Protein AF-A0AAT9HIF2-F1 (afdb_monomer_lite)

Secondary structure (DSSP, 8-state):
--------TTSPTT-----SS-TTT--GGGG----B-TTT--B--S-------PPPTTSPPP-

InterPro domains:
  IPR006657 Molybdopterin dinucleotide-binding domain [PF01568] (2-47)
  IPR009010 Aspartate decarboxylase-like domain superfamily [SSF50692] (2-57)

Radius of gyration: 14.46 Å; chains: 1; bounding box: 33×20×43 Å

Foldseek 3Di:
DDDDDDDDPPDDPPDDDDDCPCCVRPNPCVQADQDADPVPRHGDPDDGDDDDDDDDPVDDDDD

Sequence (63 aa):
MLAPVWVDTGLRPGLAFMTFHFPDEVDTNQLTIEANCPIAGTAEFKASAIRIEKVSTSGPALR

Organism: NCBI:txid3074435

Structure (mmCIF, N/CA/C/O backbone):
data_AF-A0AAT9HIF2-F1
#
_entry.id   AF-A0AAT9HIF2-F1
#
loop_
_atom_site.group_PDB
_atom_site.id
_atom_site.type_symbol
_atom_site.label_atom_id
_atom_site.label_alt_id
_atom_site.label_comp_id
_atom_site.label_asym_id
_atom_site.label_entity_id
_atom_site.label_seq_id
_atom_site.pdbx_PDB_ins_code
_atom_site.Cartn_x
_atom_site.Cartn_y
_atom_site.Cartn_z
_atom_site.occupancy
_atom_site.B_iso_or_equiv
_atom_site.auth_seq_id
_atom_site.auth_comp_id
_atom_site.auth_asym_id
_atom_site.auth_atom_id
_atom_site.pdbx_PDB_model_num
ATOM 1 N N . MET A 1 1 ? 5.539 -1.306 12.597 1.00 84.94 1 MET A N 1
ATOM 2 C CA . MET A 1 1 ? 5.016 0.080 12.622 1.00 84.94 1 MET A CA 1
ATOM 3 C C . MET A 1 1 ? 3.545 0.082 13.024 1.00 84.94 1 MET A C 1
ATOM 5 O O . MET A 1 1 ? 2.914 -0.964 12.917 1.00 84.94 1 MET A O 1
ATOM 9 N N . LEU A 1 2 ? 3.014 1.223 13.471 1.00 90.56 2 LEU A N 1
ATOM 10 C CA . LEU A 1 2 ? 1.583 1.439 13.715 1.00 90.56 2 LEU A CA 1
ATOM 11 C C . LEU A 1 2 ? 1.073 2.496 12.732 1.00 90.56 2 LEU A C 1
ATOM 13 O O . LEU A 1 2 ? 1.810 3.419 12.403 1.00 90.56 2 LEU A O 1
ATOM 17 N N . ALA A 1 3 ? -0.156 2.338 12.248 1.00 91.31 3 ALA A N 1
ATOM 18 C CA . ALA A 1 3 ? -0.779 3.271 11.318 1.00 91.31 3 ALA A CA 1
ATOM 19 C C . ALA A 1 3 ? -2.297 3.311 11.555 1.00 91.31 3 ALA A C 1
ATOM 21 O O . ALA A 1 3 ? -2.879 2.280 11.918 1.00 91.31 3 ALA A O 1
ATOM 22 N N . PRO A 1 4 ? -2.953 4.465 11.349 1.00 92.38 4 PRO A N 1
ATOM 23 C CA . PRO A 1 4 ? -4.406 4.525 11.312 1.00 92.38 4 PRO A CA 1
ATOM 24 C C . PRO A 1 4 ? -4.939 3.688 10.142 1.00 92.38 4 PRO A C 1
ATOM 26 O O . PRO A 1 4 ? -4.311 3.583 9.089 1.00 92.38 4 PRO A O 1
ATOM 29 N N . VAL A 1 5 ? -6.113 3.084 10.331 1.00 91.88 5 VAL A N 1
ATOM 30 C CA . VAL A 1 5 ? -6.753 2.226 9.327 1.00 91.88 5 VAL A CA 1
ATOM 31 C C . VAL A 1 5 ? -8.094 2.818 8.924 1.00 91.88 5 VAL A C 1
ATOM 33 O O . VAL A 1 5 ? -8.921 3.136 9.777 1.00 91.88 5 VAL A O 1
ATOM 36 N N . TRP A 1 6 ? -8.321 2.892 7.615 1.00 92.88 6 TRP A N 1
ATOM 37 C CA . TRP A 1 6 ? -9.617 3.177 7.012 1.00 92.88 6 TRP A CA 1
ATOM 38 C C . TRP A 1 6 ? -10.052 1.990 6.150 1.00 92.88 6 TRP A C 1
ATOM 40 O O . TRP A 1 6 ? -9.235 1.419 5.428 1.00 92.88 6 TRP A O 1
ATOM 50 N N . VAL A 1 7 ? -11.330 1.613 6.220 1.00 93.12 7 VAL A N 1
ATOM 51 C CA . VAL A 1 7 ? -11.893 0.531 5.400 1.00 93.12 7 VAL A CA 1
ATOM 52 C C . VAL A 1 7 ? -12.651 1.147 4.231 1.00 93.12 7 VAL A C 1
ATOM 54 O O . VAL A 1 7 ? -13.664 1.812 4.430 1.00 93.12 7 VAL A O 1
ATOM 57 N N . ASP A 1 8 ? -12.159 0.910 3.017 1.00 94.31 8 ASP A N 1
ATOM 58 C CA . ASP A 1 8 ? -12.791 1.348 1.773 1.00 94.31 8 ASP A CA 1
ATOM 59 C C . ASP A 1 8 ? -13.286 0.133 0.974 1.00 94.31 8 ASP A C 1
ATOM 61 O O . ASP A 1 8 ? -12.505 -0.730 0.569 1.00 94.31 8 ASP A O 1
ATOM 65 N N . THR A 1 9 ? -14.598 0.069 0.743 1.00 95.00 9 THR A N 1
ATOM 66 C CA . THR A 1 9 ? -15.261 -1.011 -0.004 1.00 95.00 9 THR A CA 1
ATOM 67 C C . THR A 1 9 ? -14.973 -0.996 -1.506 1.00 95.00 9 THR A C 1
ATOM 69 O O . THR A 1 9 ? -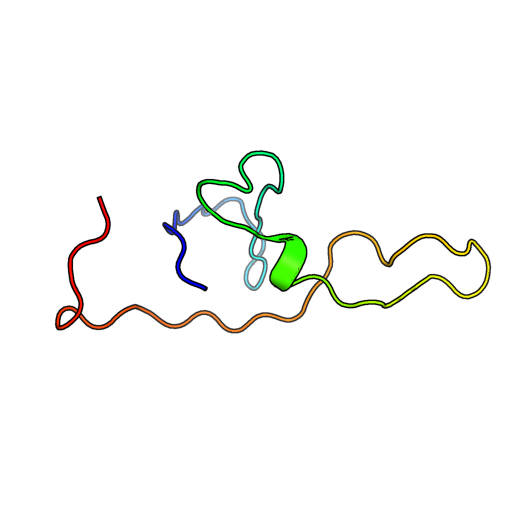15.266 -1.978 -2.183 1.00 95.00 9 THR A O 1
ATOM 72 N N . GLY A 1 10 ? -14.426 0.100 -2.042 1.00 96.00 10 GLY A N 1
ATOM 73 C CA . GLY A 1 10 ? -13.985 0.192 -3.434 1.00 96.00 10 GLY A CA 1
ATOM 74 C C . GLY A 1 10 ? -12.631 -0.475 -3.695 1.00 96.00 10 GLY A C 1
ATOM 75 O O . GLY A 1 10 ? -12.285 -0.728 -4.851 1.00 96.00 10 GLY A O 1
ATOM 76 N N . LEU A 1 11 ? -11.860 -0.785 -2.645 1.00 93.56 11 LEU A N 1
ATOM 77 C CA . LEU A 1 11 ? -10.590 -1.491 -2.783 1.00 93.56 11 LEU A CA 1
ATOM 78 C C . LEU A 1 11 ? -10.806 -2.976 -3.081 1.00 93.56 11 LEU A C 1
ATOM 80 O O . LEU A 1 11 ? -11.718 -3.628 -2.574 1.00 93.56 11 LEU A O 1
ATOM 84 N N . ARG A 1 12 ? -9.903 -3.540 -3.891 1.00 94.12 12 ARG A N 1
ATOM 85 C CA . ARG A 1 12 ? -9.884 -4.983 -4.150 1.00 94.12 12 ARG A CA 1
ATOM 86 C C . ARG A 1 12 ? -9.621 -5.741 -2.839 1.00 94.12 12 ARG A C 1
ATOM 88 O O . ARG A 1 12 ? -8.685 -5.374 -2.126 1.00 94.12 12 ARG A O 1
ATOM 95 N N . PRO A 1 13 ? -10.371 -6.815 -2.528 1.00 94.19 13 PRO A N 1
ATOM 96 C CA . PRO A 1 13 ? -10.087 -7.645 -1.362 1.00 94.19 13 PRO A CA 1
ATOM 97 C C . PRO A 1 13 ? -8.630 -8.127 -1.346 1.00 94.19 13 PRO A C 1
ATOM 99 O O . PRO A 1 13 ? -8.111 -8.574 -2.367 1.00 94.19 13 PRO A O 1
ATOM 102 N N . GLY A 1 14 ? -7.974 -8.022 -0.189 1.00 92.06 14 GLY A N 1
ATOM 103 C CA . GLY A 1 14 ? -6.560 -8.380 -0.019 1.00 92.06 14 GLY A CA 1
ATOM 104 C C . GLY A 1 14 ? -5.559 -7.284 -0.405 1.00 92.06 14 GLY A C 1
ATOM 105 O O . GLY A 1 14 ? -4.360 -7.494 -0.244 1.00 92.06 14 GLY A O 1
ATOM 106 N N . LEU A 1 15 ? -6.019 -6.119 -0.876 1.00 92.75 15 LEU A N 1
ATOM 107 C CA . LEU A 1 15 ? -5.165 -4.967 -1.157 1.00 92.75 15 LEU A CA 1
ATOM 108 C C . LEU A 1 15 ? -5.209 -3.962 -0.002 1.00 92.75 15 LEU A C 1
ATOM 110 O O . LEU A 1 15 ? -6.278 -3.497 0.389 1.00 92.75 15 LEU A O 1
ATOM 114 N N . ALA A 1 16 ? -4.033 -3.567 0.475 1.00 93.19 16 ALA A N 1
ATOM 115 C CA . ALA A 1 16 ? -3.857 -2.368 1.279 1.00 93.19 16 ALA A CA 1
ATOM 116 C C . ALA A 1 16 ? -3.188 -1.287 0.426 1.00 93.19 16 ALA A C 1
ATOM 118 O O . ALA A 1 16 ? -2.297 -1.580 -0.372 1.00 93.19 16 ALA A O 1
ATOM 119 N N . PHE A 1 17 ? -3.615 -0.040 0.602 1.00 91.50 17 PHE A N 1
ATOM 120 C CA . PHE A 1 17 ? -3.016 1.114 -0.055 1.00 91.50 17 PHE A CA 1
ATOM 121 C C . PHE A 1 17 ? -2.508 2.094 1.000 1.00 91.50 17 PHE A C 1
ATOM 123 O O . PHE A 1 17 ? -3.215 2.400 1.958 1.00 91.50 17 PHE A O 1
ATOM 130 N N . MET A 1 18 ? -1.281 2.580 0.820 1.00 91.00 18 MET A N 1
ATOM 131 C CA . MET A 1 18 ? -0.637 3.535 1.718 1.00 91.00 18 MET A CA 1
ATOM 132 C C . MET A 1 18 ? 0.092 4.605 0.903 1.00 91.00 18 MET A C 1
ATOM 134 O O . MET A 1 18 ? 0.585 4.338 -0.194 1.00 91.00 18 MET A O 1
ATOM 138 N N . THR A 1 19 ? 0.176 5.817 1.450 1.00 87.31 19 THR A N 1
ATOM 139 C CA . THR A 1 19 ? 0.961 6.914 0.872 1.00 87.31 19 THR A CA 1
ATOM 140 C C . THR A 1 19 ? 2.307 7.057 1.585 1.00 87.31 19 THR A C 1
ATOM 142 O O . THR A 1 19 ? 2.429 6.728 2.762 1.00 87.31 19 THR A O 1
ATOM 145 N N . PHE A 1 20 ? 3.319 7.554 0.877 1.00 86.88 20 PHE A N 1
ATOM 146 C CA . PHE A 1 20 ? 4.665 7.823 1.408 1.00 86.88 20 PHE A CA 1
ATOM 147 C C . PHE A 1 20 ? 4.923 9.322 1.629 1.00 86.88 20 PHE A C 1
ATOM 149 O O . PHE A 1 20 ? 6.035 9.715 1.959 1.00 86.88 20 PHE A O 1
ATOM 156 N N . HIS A 1 21 ? 3.914 10.175 1.420 1.00 89.19 21 HIS A N 1
ATOM 157 C CA . HIS A 1 21 ? 4.077 11.632 1.478 1.00 89.19 21 HIS A CA 1
ATOM 158 C C . HIS A 1 21 ? 4.250 12.196 2.899 1.00 89.19 21 HIS A C 1
ATOM 160 O O . HIS A 1 21 ? 4.709 13.326 3.028 1.00 89.19 21 HIS A O 1
ATOM 166 N N . PHE A 1 22 ? 3.902 11.435 3.943 1.00 90.56 22 PHE A N 1
ATOM 167 C CA . PHE A 1 22 ? 3.922 11.884 5.343 1.00 90.56 22 PHE A CA 1
ATOM 168 C C . PHE A 1 22 ? 4.822 10.985 6.212 1.00 90.56 22 PHE A C 1
ATOM 170 O O . PHE A 1 22 ? 4.325 10.283 7.095 1.00 90.56 22 PHE A O 1
ATOM 177 N N . PRO A 1 23 ? 6.144 10.954 5.954 1.00 88.44 23 PRO A N 1
ATOM 178 C CA . PRO A 1 23 ? 7.059 10.044 6.645 1.00 88.44 23 PRO A CA 1
ATOM 179 C C . PRO A 1 23 ? 7.182 10.329 8.151 1.00 88.44 23 PRO A C 1
ATOM 181 O O . PRO A 1 23 ? 7.433 9.401 8.912 1.00 88.44 23 PRO A O 1
ATOM 184 N N . ASP A 1 24 ? 6.954 11.575 8.584 1.00 90.12 24 ASP A N 1
ATOM 185 C CA . ASP A 1 24 ? 6.994 11.962 10.003 1.00 90.12 24 ASP A CA 1
ATOM 186 C C . ASP A 1 24 ? 5.803 11.409 10.808 1.00 90.12 24 ASP A C 1
ATOM 188 O O . ASP A 1 24 ? 5.904 11.228 12.020 1.00 90.12 24 ASP A O 1
ATOM 192 N N . GLU A 1 25 ? 4.676 11.125 10.145 1.00 88.69 25 GLU A N 1
ATOM 193 C CA . GLU A 1 25 ? 3.510 10.489 10.769 1.00 88.69 25 GLU A CA 1
ATOM 194 C C . GLU A 1 25 ? 3.625 8.966 10.697 1.00 88.69 25 GLU A C 1
ATOM 196 O O . GLU A 1 25 ? 3.476 8.260 11.696 1.00 88.69 25 GLU A O 1
ATOM 201 N N . VAL A 1 26 ? 3.879 8.452 9.491 1.00 88.69 26 VAL A N 1
ATOM 202 C CA . VAL A 1 26 ? 3.943 7.023 9.204 1.00 88.69 26 VAL A CA 1
ATOM 203 C C . VAL A 1 26 ? 4.980 6.781 8.106 1.00 88.69 26 VAL A C 1
ATOM 205 O O . VAL A 1 26 ? 4.717 6.991 6.922 1.00 88.69 26 VAL A O 1
ATOM 208 N N . ASP A 1 27 ? 6.150 6.271 8.487 1.00 89.19 27 ASP A N 1
ATOM 209 C CA . ASP A 1 27 ? 7.210 5.903 7.542 1.00 89.19 27 ASP A CA 1
ATOM 210 C C . ASP A 1 27 ? 6.880 4.586 6.816 1.00 89.19 27 ASP A C 1
ATOM 212 O O . ASP A 1 27 ? 7.254 3.485 7.230 1.00 89.19 27 ASP A O 1
ATOM 216 N N . THR A 1 28 ? 6.120 4.693 5.725 1.00 88.62 28 THR A N 1
ATOM 217 C CA . THR A 1 28 ? 5.663 3.544 4.925 1.00 88.62 28 THR A CA 1
ATOM 218 C C . THR A 1 28 ? 6.765 2.907 4.089 1.00 88.62 28 THR A C 1
ATOM 220 O O . THR A 1 28 ? 6.640 1.745 3.694 1.00 88.62 28 THR A O 1
ATOM 223 N N . ASN A 1 29 ? 7.875 3.614 3.863 1.00 86.94 29 ASN A N 1
ATOM 224 C CA . ASN A 1 29 ? 9.002 3.073 3.113 1.00 86.94 29 ASN A CA 1
ATOM 225 C C . ASN A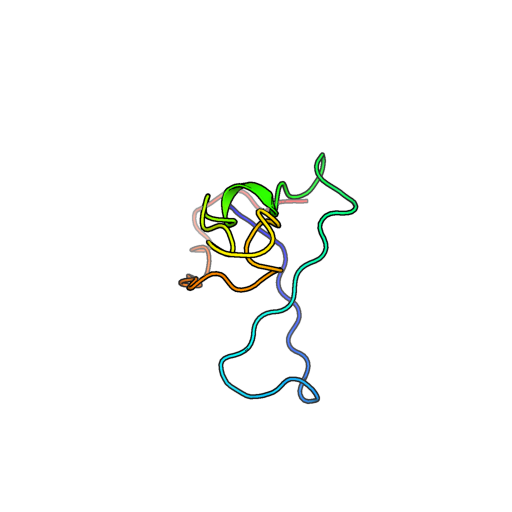 1 29 ? 9.714 1.950 3.879 1.00 86.94 29 ASN A C 1
ATOM 227 O O . ASN A 1 29 ? 10.313 1.098 3.231 1.00 86.94 29 ASN A O 1
ATOM 231 N N . GLN A 1 30 ? 9.555 1.846 5.207 1.00 86.19 30 GLN A N 1
ATOM 232 C CA . GLN A 1 30 ? 10.054 0.694 5.978 1.00 86.19 30 GLN A CA 1
ATOM 233 C C . GLN A 1 30 ? 9.451 -0.647 5.549 1.00 86.19 30 GLN A C 1
ATOM 235 O O . GLN A 1 30 ? 10.033 -1.696 5.813 1.00 86.19 30 GLN A O 1
ATOM 240 N N . LEU A 1 31 ? 8.279 -0.635 4.910 1.00 85.50 31 LEU A N 1
ATOM 241 C CA . LEU A 1 31 ? 7.653 -1.845 4.375 1.00 85.50 31 LEU A CA 1
ATOM 242 C C . LEU A 1 31 ? 8.185 -2.209 2.988 1.00 85.50 31 LEU A C 1
ATOM 244 O O . LEU A 1 31 ? 7.904 -3.303 2.501 1.00 85.50 31 LEU A O 1
ATOM 248 N N . THR A 1 32 ? 8.898 -1.302 2.325 1.00 81.81 32 THR A N 1
ATOM 249 C CA . THR A 1 32 ? 9.404 -1.529 0.971 1.00 81.81 32 THR A CA 1
ATOM 250 C C . THR A 1 32 ? 10.673 -2.369 1.042 1.00 81.81 32 THR A C 1
ATOM 252 O O . THR A 1 32 ? 11.582 -2.071 1.811 1.00 81.81 32 THR A O 1
ATOM 255 N N . ILE A 1 33 ? 10.725 -3.433 0.243 1.00 75.38 33 ILE A N 1
ATOM 256 C CA . ILE A 1 33 ? 11.909 -4.285 0.115 1.00 75.38 33 ILE A CA 1
ATOM 257 C C . ILE A 1 33 ? 12.847 -3.733 -0.961 1.00 75.38 33 ILE A C 1
ATOM 259 O O . ILE A 1 33 ? 12.398 -3.119 -1.929 1.00 75.38 33 ILE A O 1
ATOM 263 N N . GLU A 1 34 ? 14.145 -4.008 -0.834 1.00 72.69 34 GLU A N 1
ATOM 264 C CA . GLU A 1 34 ? 15.155 -3.698 -1.858 1.00 72.69 34 GLU A CA 1
ATOM 265 C C . GLU A 1 34 ? 15.110 -4.713 -3.015 1.00 72.69 34 GLU A C 1
ATOM 267 O O . GLU A 1 34 ? 16.102 -5.347 -3.373 1.00 72.69 34 GLU A O 1
ATOM 272 N N . ALA A 1 35 ? 13.921 -4.923 -3.576 1.00 72.25 35 ALA A N 1
ATOM 273 C CA . ALA A 1 35 ? 13.768 -5.627 -4.835 1.00 72.25 35 ALA A CA 1
ATOM 274 C C . ALA A 1 35 ? 13.897 -4.608 -5.966 1.00 72.25 35 ALA A C 1
ATOM 276 O O . ALA A 1 35 ? 13.254 -3.560 -5.950 1.00 72.25 35 ALA A O 1
ATOM 277 N N . ASN A 1 36 ? 14.723 -4.905 -6.962 1.00 74.94 36 ASN A N 1
ATOM 278 C CA . ASN A 1 36 ? 14.937 -4.043 -8.118 1.00 74.94 36 ASN A CA 1
ATOM 279 C C . ASN A 1 36 ? 14.708 -4.849 -9.391 1.00 74.94 36 ASN A C 1
ATOM 281 O O . ASN A 1 36 ? 15.054 -6.028 -9.475 1.00 74.94 36 ASN A O 1
ATOM 285 N N . CYS A 1 37 ? 14.158 -4.199 -10.415 1.00 77.12 37 CYS A N 1
ATOM 286 C CA . CYS A 1 37 ? 14.056 -4.797 -11.736 1.00 77.12 37 CYS A CA 1
ATOM 287 C C . CYS A 1 37 ? 15.471 -5.075 -12.276 1.00 77.12 37 CYS A C 1
ATOM 289 O O . CYS A 1 37 ? 16.240 -4.125 -12.439 1.00 77.12 37 CYS A O 1
ATOM 291 N N . PRO A 1 38 ? 15.822 -6.330 -12.619 1.00 77.88 38 PRO A N 1
ATOM 292 C CA . PRO A 1 38 ? 17.177 -6.678 -13.053 1.00 77.88 38 PRO A CA 1
ATOM 293 C C . PRO A 1 38 ? 17.557 -6.057 -14.406 1.00 77.88 38 PRO A C 1
ATOM 295 O O . PRO A 1 38 ? 18.733 -5.999 -14.744 1.00 77.88 38 PRO A O 1
ATOM 298 N N . ILE A 1 39 ? 16.569 -5.596 -15.182 1.00 82.69 39 ILE A N 1
ATOM 299 C CA . ILE A 1 39 ? 16.772 -4.989 -16.504 1.00 82.69 39 ILE A CA 1
ATOM 300 C C . ILE A 1 39 ? 16.839 -3.460 -16.400 1.00 82.69 39 ILE A C 1
ATOM 302 O O . ILE A 1 39 ? 17.726 -2.841 -16.976 1.00 82.69 39 ILE A O 1
ATOM 306 N N . ALA A 1 40 ? 15.900 -2.842 -15.677 1.00 80.81 40 ALA A N 1
ATOM 307 C CA . ALA A 1 40 ? 15.767 -1.383 -15.617 1.00 80.81 40 ALA A CA 1
ATOM 308 C C . ALA A 1 40 ? 16.482 -0.742 -14.414 1.00 80.81 40 ALA A C 1
ATOM 310 O O . ALA A 1 40 ? 16.605 0.478 -14.363 1.00 80.81 40 ALA A O 1
ATOM 311 N N . GLY A 1 41 ? 16.891 -1.529 -13.412 1.00 72.00 41 GLY A N 1
ATOM 312 C CA . GLY A 1 41 ? 17.483 -1.042 -12.159 1.00 72.00 41 GLY A CA 1
ATOM 313 C C . GLY A 1 41 ? 16.513 -0.284 -11.242 1.00 72.00 41 GLY A C 1
ATOM 314 O O . GLY A 1 41 ? 16.862 0.049 -10.111 1.00 72.00 41 GLY A O 1
ATOM 315 N N . THR A 1 42 ? 15.283 -0.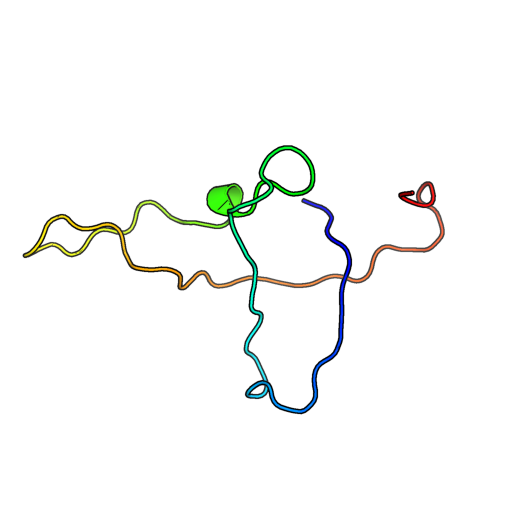027 -11.690 1.00 72.75 42 THR A N 1
ATOM 316 C CA . THR A 1 42 ? 14.253 0.645 -10.897 1.00 72.75 42 THR A CA 1
ATOM 317 C C . THR A 1 42 ? 13.816 -0.252 -9.748 1.00 72.75 42 THR A C 1
ATOM 319 O O . THR A 1 42 ? 13.549 -1.436 -9.972 1.00 72.75 42 THR A O 1
ATOM 322 N N . ALA A 1 43 ? 13.706 0.312 -8.544 1.00 66.88 43 ALA A N 1
ATOM 323 C CA . ALA A 1 43 ? 13.100 -0.379 -7.412 1.00 66.88 43 ALA A CA 1
ATOM 324 C C . ALA A 1 43 ? 11.720 -0.928 -7.806 1.00 66.88 43 ALA A C 1
ATOM 326 O O . ALA A 1 43 ? 10.991 -0.306 -8.589 1.00 66.88 43 ALA A O 1
ATOM 327 N N . GLU A 1 44 ? 11.386 -2.110 -7.301 1.00 65.38 44 GLU A N 1
ATOM 328 C CA . GLU A 1 44 ? 10.093 -2.737 -7.498 1.00 65.38 44 GLU A CA 1
ATOM 329 C C . GLU A 1 44 ? 9.025 -1.780 -6.968 1.00 65.38 44 GLU A C 1
ATOM 331 O O . GLU A 1 44 ? 8.973 -1.413 -5.792 1.00 65.38 44 GLU A O 1
ATOM 336 N N . PHE A 1 45 ? 8.215 -1.276 -7.895 1.00 58.19 45 PHE A N 1
ATOM 337 C CA . PHE A 1 45 ? 7.228 -0.260 -7.599 1.00 58.19 45 PHE A CA 1
ATOM 338 C C . PHE A 1 45 ? 6.133 -0.849 -6.705 1.00 58.19 45 PHE A C 1
ATOM 340 O O . PHE A 1 45 ? 5.188 -1.472 -7.183 1.00 58.19 45 PHE A O 1
ATOM 347 N N . LYS A 1 46 ? 6.213 -0.513 -5.414 1.00 64.69 46 LYS A N 1
ATOM 348 C CA . LYS A 1 46 ? 5.052 -0.317 -4.529 1.00 64.69 46 LYS A CA 1
ATOM 349 C C . LYS A 1 46 ? 4.197 -1.565 -4.278 1.00 64.69 46 LYS A C 1
ATOM 351 O O . LYS A 1 46 ? 2.998 -1.443 -4.032 1.00 64.69 46 LYS A O 1
ATOM 356 N N . ALA A 1 47 ? 4.799 -2.748 -4.308 1.00 76.25 47 ALA A N 1
ATOM 357 C CA . ALA A 1 47 ? 4.163 -3.974 -3.852 1.00 76.25 47 ALA A CA 1
ATOM 358 C C . ALA A 1 47 ? 5.018 -4.585 -2.742 1.00 76.25 47 ALA A C 1
ATOM 360 O O . ALA A 1 47 ? 6.174 -4.928 -2.952 1.00 76.25 47 ALA A O 1
ATOM 361 N N . SER A 1 48 ? 4.445 -4.698 -1.550 1.00 86.38 48 SER A N 1
ATOM 362 C CA . SER A 1 48 ? 5.063 -5.404 -0.434 1.00 86.38 48 SER A CA 1
ATOM 363 C C . SER A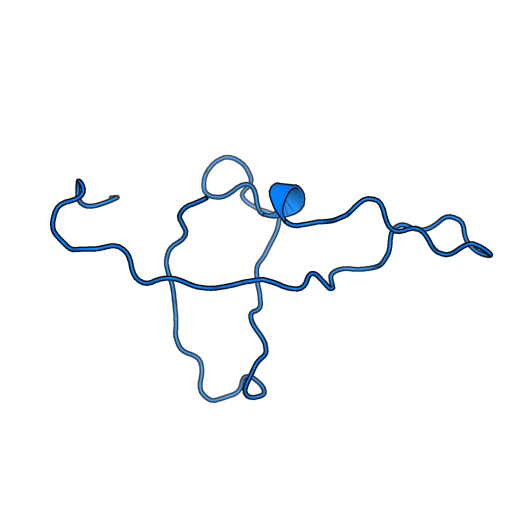 1 48 ? 4.021 -6.302 0.207 1.00 86.38 48 SER A C 1
ATOM 365 O O . SER A 1 48 ? 2.871 -5.896 0.404 1.00 86.38 48 SER A O 1
ATOM 367 N N . ALA A 1 49 ? 4.411 -7.540 0.499 1.00 89.88 49 ALA A N 1
ATOM 368 C CA . ALA A 1 49 ? 3.571 -8.449 1.253 1.00 89.88 49 ALA A CA 1
ATOM 369 C C . ALA A 1 49 ? 3.562 -7.999 2.715 1.00 89.88 49 ALA A C 1
ATOM 371 O O . ALA A 1 49 ? 4.589 -8.019 3.390 1.00 89.88 49 ALA A O 1
ATOM 372 N N . ILE A 1 50 ? 2.392 -7.602 3.209 1.00 90.06 50 ILE A N 1
ATOM 373 C CA . ILE A 1 50 ? 2.227 -7.115 4.578 1.00 90.06 50 ILE A CA 1
ATOM 374 C C . ILE A 1 50 ? 1.258 -7.996 5.358 1.00 90.06 50 ILE A C 1
ATOM 376 O O . ILE A 1 50 ? 0.359 -8.625 4.798 1.00 90.06 50 ILE A O 1
ATOM 380 N N . ARG A 1 51 ? 1.410 -7.992 6.683 1.00 93.00 51 ARG A N 1
ATOM 381 C CA . ARG A 1 51 ? 0.455 -8.587 7.616 1.00 93.00 51 ARG A CA 1
ATOM 382 C C . ARG A 1 51 ? -0.084 -7.503 8.539 1.00 93.00 51 ARG A C 1
ATOM 384 O O . ARG A 1 51 ? 0.686 -6.829 9.214 1.00 93.00 51 ARG A O 1
ATOM 391 N N . ILE A 1 52 ? -1.405 -7.355 8.567 1.00 92.44 52 ILE A N 1
ATOM 392 C CA . ILE A 1 52 ? -2.092 -6.375 9.411 1.00 92.44 52 ILE A CA 1
ATOM 393 C C . ILE A 1 52 ? -2.552 -7.073 10.689 1.00 92.44 52 ILE A C 1
ATOM 395 O O . ILE A 1 52 ? -3.259 -8.079 10.637 1.00 92.44 52 ILE A O 1
ATOM 399 N N . GLU A 1 53 ? -2.176 -6.515 11.834 1.00 93.44 53 GLU A N 1
ATOM 400 C CA . GLU A 1 53 ? -2.693 -6.910 13.142 1.00 93.44 53 GLU A CA 1
ATOM 401 C C . GLU A 1 53 ? -3.421 -5.738 13.788 1.00 93.44 53 GLU A C 1
ATOM 403 O O . GLU A 1 53 ? -2.958 -4.597 13.746 1.00 93.44 53 GLU A O 1
ATOM 408 N N . LYS A 1 54 ? -4.569 -6.017 14.411 1.00 91.19 54 LYS A N 1
ATOM 409 C CA . LYS A 1 54 ? -5.276 -5.006 15.195 1.00 91.19 54 LYS A CA 1
ATOM 410 C C . LYS A 1 54 ? -4.518 -4.768 16.499 1.00 91.19 54 LYS A C 1
ATOM 412 O O . LYS A 1 54 ? -4.209 -5.716 17.215 1.00 91.19 54 LYS A O 1
ATOM 417 N N . VAL A 1 55 ? -4.281 -3.502 16.829 1.00 89.31 55 VAL A N 1
ATOM 418 C CA . VAL A 1 55 ? -3.679 -3.117 18.111 1.00 89.31 55 VAL A CA 1
ATOM 419 C C . VAL A 1 55 ? -4.626 -3.504 19.252 1.00 89.31 55 VAL A C 1
ATOM 421 O O . VAL A 1 55 ? -5.813 -3.167 19.216 1.00 89.31 55 VAL A O 1
ATOM 424 N N . SER A 1 56 ? -4.124 -4.222 20.262 1.00 81.94 56 SER A N 1
ATOM 425 C CA . SER A 1 56 ? -4.895 -4.515 21.470 1.00 81.94 56 SER A CA 1
ATOM 426 C C . SER A 1 56 ? -5.095 -3.237 22.284 1.00 81.94 56 SER A C 1
ATOM 428 O O . SER A 1 56 ? -4.174 -2.443 22.467 1.00 81.94 56 SER A O 1
ATOM 430 N N . THR A 1 57 ? -6.294 -3.047 22.832 1.00 64.75 57 THR A N 1
ATOM 431 C CA . THR A 1 57 ? -6.702 -1.852 23.597 1.00 64.75 57 THR A CA 1
ATOM 432 C C . THR A 1 57 ? -5.922 -1.630 24.907 1.00 64.75 57 THR A C 1
ATOM 434 O O . THR A 1 57 ? -6.248 -0.732 25.673 1.00 64.75 57 THR A O 1
ATOM 437 N N . SER A 1 58 ? -4.907 -2.450 25.191 1.00 58.56 58 SER A N 1
ATOM 438 C CA . SER A 1 58 ? -3.984 -2.310 26.322 1.00 58.56 58 SER A CA 1
ATOM 439 C C . SER A 1 58 ? -2.787 -1.392 26.031 1.00 58.56 58 SER A C 1
ATOM 441 O O . SER A 1 58 ? -1.974 -1.167 26.923 1.00 58.56 58 SER A O 1
ATOM 443 N N . GLY A 1 59 ? -2.642 -0.898 24.797 1.00 57.62 59 GLY A N 1
ATOM 444 C CA . GLY A 1 59 ? -1.626 0.087 24.415 1.00 57.62 59 GLY A CA 1
ATOM 445 C C . GLY A 1 59 ? -2.154 1.527 24.471 1.00 57.62 59 GLY A C 1
ATOM 446 O O . GLY A 1 59 ? -3.366 1.730 24.377 1.00 57.62 59 GLY A O 1
ATOM 447 N N . PRO A 1 60 ? -1.277 2.538 24.624 1.00 51.78 60 PRO A N 1
ATOM 448 C CA . PRO A 1 60 ? -1.699 3.933 24.666 1.00 51.78 60 PRO A CA 1
ATOM 449 C C . PRO A 1 60 ? -2.439 4.300 23.374 1.00 51.78 60 PRO A C 1
ATOM 451 O O . PRO A 1 60 ? -2.015 3.931 22.279 1.00 51.78 60 PRO A O 1
ATOM 454 N N . ALA A 1 61 ? -3.557 5.016 23.508 1.00 52.72 61 ALA A N 1
ATOM 455 C CA . ALA A 1 61 ? -4.281 5.556 22.366 1.00 52.72 61 ALA A 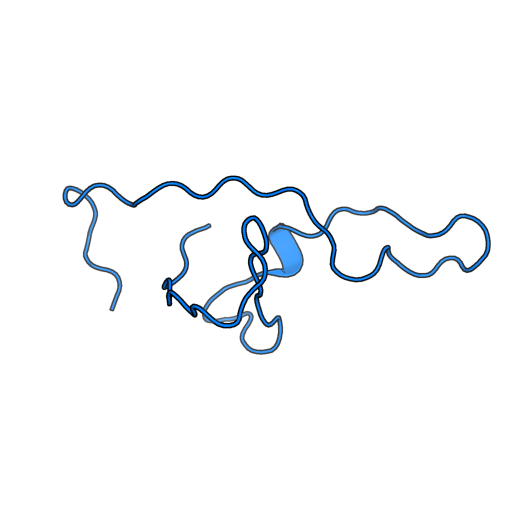CA 1
ATOM 456 C C . ALA A 1 61 ? -3.355 6.510 21.597 1.00 52.72 61 ALA A C 1
ATOM 458 O O . ALA A 1 61 ? -2.907 7.519 22.145 1.00 52.72 61 ALA A O 1
ATOM 459 N N . LEU A 1 62 ? -3.047 6.164 20.348 1.00 54.84 62 LEU A N 1
ATOM 460 C CA . LEU A 1 62 ? -2.336 7.046 19.430 1.00 54.84 62 LEU A CA 1
ATOM 461 C C . LEU A 1 62 ? -3.289 8.186 19.051 1.00 54.84 62 LEU A C 1
ATOM 463 O O . LEU A 1 62 ? -4.409 7.925 18.608 1.00 54.84 62 LEU A O 1
ATOM 467 N N . ARG A 1 63 ? -2.867 9.420 19.339 1.00 43.44 63 ARG A N 1
ATOM 468 C CA . ARG A 1 63 ? -3.560 10.655 18.955 1.00 43.44 63 ARG A CA 1
ATOM 469 C C . ARG A 1 63 ? -3.280 10.999 17.506 1.00 43.44 63 ARG A C 1
ATOM 471 O O . ARG A 1 63 ? -2.133 10.743 17.084 1.00 43.44 63 ARG A O 1
#

pLDDT: mean 82.13, std 12.96, range [43.44, 96.0]

=== Feature glossary ===
The features interleaved in this record are:

— What the protein is —

Sequence gives the chain of amino acids in standard one-letter code (A=alanine, C=cysteine, …, Y=tyrosine), read N→C. It is the only feature that is directly encoded by the gene; all structural features are derived from the folded form of this sequence.

Database cross-references. InterPro integrates a dozen domain/family signature databases into unified entries with residue-range hits. GO terms attach function/process/location labels with evidence codes. CATH codes position the fold in a four-level structural taxonomy. Organism is the NCBI-taxonomy species name.

— Where its atoms a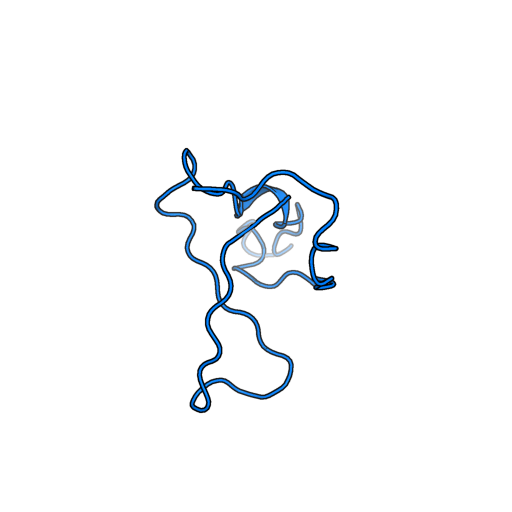re —

Atomic coordinates in PDBx/mmCIF format — the same representation the Protein Data Bank distributes. Each line of the _atom_site loop places one backbone atom in Cartesian space (units: ångströms, origin: arbitrary).

The six renders are orthographic views along the three Cartesian axes in both directions. Representation (cartoon, sticks, or surface) and color scheme (sequence-rainbow or by-chain) vary across proteins so the training set covers all the common visualization conventions.

— Local backbone conformation —

Eight-state secondary structure (DSSP): H is the canonical α-helix, G the tighter 3₁₀-helix, I the wider π-helix; E/B are β-structure, T and S are turns and bends, and '-' is everything else. DSSP derives these from the pattern of main-chain N–H···O=C hydrogen bonds, not from the sequence.

P-SEA three-state annotation labels each residue as helix, strand, or coil based purely on the geometry of the Cα trace. It serves as a fallback when the full backbone (and thus DSSP) is unavailable.

The φ/ψ torsion pair specifies the backbone conformation at each residue. φ rotates about the N–Cα bond, ψ about the Cα–C bond. Steric clashes forbid most of the (φ, ψ) plane — the allowed regions (α-helix basin, β-sheet basin, left-handed helix) are the Ramachandran-allowed regions.

— Global shape and packing —

The geometric summary reports three shape descriptors. Rg (radius of gyration) measures how spread out the Cα atoms are about their centre of mass; compact globular proteins have small Rg, elongated or unfolded ones large. Cα contacts (<8 Å, |i−j|>4) count long-range residue pairs in spatial proximity — high for tightly packed folds, near zero for rods or random coil. The bounding-box extents give the protein's footprint along x, y, z in Å.

Solvent-accessible surface area (SASA) is the area in Å² traced out by the centre of a 1.4 Å probe sphere (a water molecule) rolled over the protein's van der Waals surface (Shrake–Rupley / Lee–Richards construction). Buried residues have near-zero SASA; fully exposed residues can exceed 200 Å². The total SASA scales roughly with the number of surface residues.

The contact map is a binary N×N matrix image: pixel (i, j) is dark where Cα_i and Cα_j are within 8 Å and |i−j|>4. Because the |i−j|>4 filter removes local helical contacts, off-diagonal stripes parallel to the main diagonal indicate parallel β-sheets; stripes perpendicular to it indicate antiparallel β-sheets. The Ramachandran plot scatters every residue's (φ, ψ) pair against the sterically allowed regions. The PAE heatmap renders the predicted-aligned-error matrix.

— Structural neighborhood —

3Di is Foldseek's structural alphabet. Each residue is assigned one of twenty discrete states based on how its Cα sits relative to its spatial (not sequential) neighbors. Aligning 3Di strings finds structural homologs roughly as well as full 3D superposition, but orders of magnitude faster.

Nearest PDB neighbors are the top structural matches found by Foldseek when searching this structure against the entire Protein Data Bank. Each hit reports a TM-score (0 to 1; >0.5 almost always implies the same fold) and an E-value. These are *structural* homologs — they may share no detectable sequence similarity.

— Confidence and disorder —

For AlphaFold models, the B-factor field carries pLDDT — the model's own estimate of local accuracy on a 0–100 scale. Regions with pLDDT<50 should be treated as essentially unmodeled; they often correspond to intrinsically disordered segments.

Crystallographic B-factors measure how much each atom's electron density is smeared out, in Å². They rise in mobile loops and surface residues and fall in the buried interior. In AlphaFold models this column is repurposed to hold pLDDT instead.

Predicted aligned error is AlphaFold's pairwise confidence. Unlike pLDDT (per-residue), PAE is per-residue-pair and captures whether two parts of the structure are correctly placed relative to each other. Units are ångströms of expected positional error.